Protein AF-A0A7K1CJ47-F1 (afdb_monomer)

Sequence (135 aa):
MLSVFLTLIVFSIWFSYFDLRYHRITNRSLGILFVGLSASSLAENSELHVFSSVLVSSLSMIGYKYGLGAGDVKLATVLSLYFLPVSHSAFSEAITGFLVISSISILLHLIFGRKLTDSIALAPAICGAFIWCAR

Mean predicted aligned error: 5.91 Å

Structure (mmCIF, N/CA/C/O backbone):
data_AF-A0A7K1CJ47-F1
#
_entry.id   AF-A0A7K1CJ47-F1
#
loop_
_atom_site.group_PDB
_atom_site.id
_atom_site.type_symbol
_atom_site.label_atom_id
_atom_site.label_alt_id
_atom_site.label_comp_id
_atom_site.label_asym_id
_atom_site.label_entity_id
_atom_site.label_seq_id
_atom_site.pdbx_PDB_ins_code
_atom_site.Cartn_x
_atom_site.Cartn_y
_atom_site.Cartn_z
_atom_site.occupancy
_atom_site.B_iso_or_equiv
_atom_site.auth_seq_id
_atom_site.auth_comp_id
_atom_site.auth_asym_id
_atom_site.auth_atom_id
_atom_site.pdbx_PDB_model_num
ATOM 1 N N . MET A 1 1 ? 12.275 3.235 -12.197 1.00 69.81 1 MET A N 1
ATOM 2 C CA . MET A 1 1 ? 11.662 3.001 -10.877 1.00 69.81 1 MET A CA 1
ATOM 3 C C . MET A 1 1 ? 11.231 4.304 -10.191 1.00 69.81 1 MET A C 1
ATOM 5 O O . MET A 1 1 ? 10.310 4.283 -9.379 1.00 69.81 1 MET A O 1
ATOM 9 N N . LEU A 1 2 ? 11.875 5.447 -10.482 1.00 80.69 2 LEU A N 1
ATOM 10 C CA . LEU A 1 2 ? 11.598 6.720 -9.805 1.00 80.69 2 LEU A CA 1
ATOM 11 C C . LEU A 1 2 ? 10.194 7.261 -10.120 1.00 80.69 2 LEU A C 1
ATOM 13 O O . LEU A 1 2 ? 9.534 7.776 -9.220 1.00 80.69 2 LEU A O 1
ATOM 17 N N . SER A 1 3 ? 9.720 7.142 -11.367 1.00 82.06 3 SER A N 1
ATOM 18 C CA . SER A 1 3 ? 8.399 7.665 -11.742 1.00 82.06 3 SER A CA 1
ATOM 19 C C . SER A 1 3 ? 7.275 6.843 -11.105 1.00 82.06 3 SER A C 1
ATOM 21 O O . SER A 1 3 ? 6.320 7.408 -10.563 1.00 82.06 3 SER A O 1
ATOM 23 N N . VAL A 1 4 ? 7.424 5.515 -11.082 1.00 84.19 4 VAL A N 1
ATOM 24 C CA . VAL A 1 4 ? 6.490 4.578 -10.445 1.00 84.19 4 VAL A CA 1
ATOM 25 C C . VAL A 1 4 ? 6.438 4.807 -8.929 1.00 84.19 4 VAL A C 1
ATOM 27 O O . VAL A 1 4 ? 5.351 4.908 -8.359 1.00 84.19 4 VAL A O 1
ATOM 30 N N . PHE A 1 5 ? 7.590 5.001 -8.282 1.00 85.25 5 PHE A N 1
ATOM 31 C CA . PHE A 1 5 ? 7.669 5.297 -6.849 1.00 85.25 5 PHE A CA 1
ATOM 32 C C . PHE A 1 5 ? 7.073 6.668 -6.482 1.00 85.25 5 PHE A C 1
ATOM 34 O O . PHE A 1 5 ? 6.333 6.792 -5.507 1.00 85.25 5 PHE A O 1
ATOM 41 N N . LEU A 1 6 ? 7.315 7.706 -7.287 1.00 85.69 6 LEU A N 1
ATOM 42 C CA . LEU A 1 6 ? 6.718 9.026 -7.060 1.00 85.69 6 LEU A CA 1
ATOM 43 C C . LEU A 1 6 ? 5.193 8.987 -7.235 1.00 85.69 6 LEU A C 1
ATOM 45 O O . LEU A 1 6 ? 4.461 9.566 -6.431 1.00 85.69 6 LEU A O 1
ATOM 49 N N . THR A 1 7 ? 4.713 8.233 -8.229 1.00 86.38 7 THR A N 1
ATOM 50 C CA . THR A 1 7 ? 3.281 7.958 -8.418 1.00 86.38 7 THR A CA 1
ATOM 51 C C . THR A 1 7 ? 2.693 7.296 -7.166 1.00 86.38 7 THR A C 1
ATOM 53 O O . THR A 1 7 ? 1.670 7.754 -6.657 1.00 86.38 7 THR A O 1
ATOM 56 N N . LEU A 1 8 ? 3.367 6.282 -6.609 1.00 87.69 8 LEU A N 1
ATOM 57 C CA . LEU A 1 8 ? 2.950 5.618 -5.371 1.00 87.69 8 LEU A CA 1
ATOM 58 C C . LEU A 1 8 ? 2.819 6.597 -4.201 1.00 87.69 8 LEU A C 1
ATOM 60 O O . LEU A 1 8 ? 1.796 6.581 -3.522 1.00 87.69 8 LEU A O 1
ATOM 64 N N . ILE A 1 9 ? 3.814 7.458 -3.970 1.00 87.69 9 ILE A N 1
ATOM 65 C CA . ILE A 1 9 ? 3.790 8.417 -2.855 1.00 87.69 9 ILE A CA 1
ATOM 66 C C . ILE A 1 9 ? 2.621 9.396 -2.998 1.00 87.69 9 ILE A C 1
ATOM 68 O O . ILE A 1 9 ? 1.864 9.592 -2.046 1.00 87.69 9 ILE A O 1
ATOM 72 N N . VAL A 1 10 ? 2.443 9.991 -4.182 1.00 88.25 10 VAL A N 1
ATOM 73 C CA . VAL A 1 10 ? 1.384 10.984 -4.421 1.00 88.25 10 VAL A CA 1
ATOM 74 C C . VAL A 1 10 ? 0.004 10.367 -4.195 1.00 88.25 10 VAL A C 1
ATOM 76 O O . VAL A 1 10 ? -0.820 10.929 -3.467 1.00 88.25 10 VAL A O 1
ATOM 79 N N . PHE A 1 11 ? -0.244 9.184 -4.762 1.00 85.62 11 PHE A N 1
ATOM 80 C CA . PHE A 1 11 ? -1.517 8.499 -4.564 1.00 85.62 11 PHE A CA 1
ATOM 81 C C . PHE 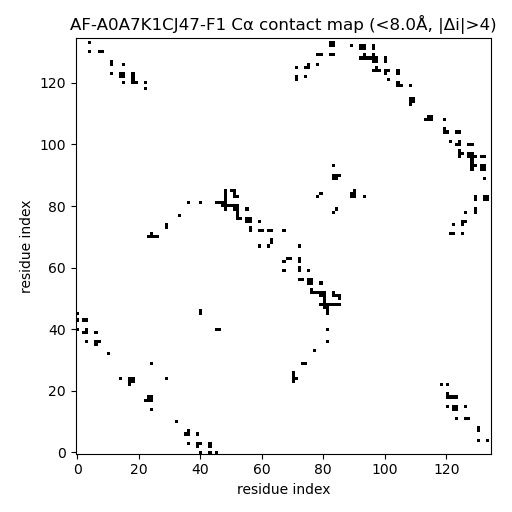A 1 11 ? -1.687 7.981 -3.134 1.00 85.62 11 PHE A C 1
ATOM 83 O O . PHE A 1 11 ? -2.791 8.059 -2.607 1.00 85.62 11 PHE A O 1
ATOM 90 N N . SER A 1 12 ? -0.628 7.509 -2.477 1.00 84.81 12 SER A N 1
ATOM 91 C CA . SER A 1 12 ? -0.658 7.076 -1.074 1.00 84.81 12 SER A CA 1
ATOM 92 C C . SER A 1 12 ? -1.135 8.194 -0.147 1.00 84.81 12 SER A C 1
ATOM 94 O O . SER A 1 12 ? -2.050 7.982 0.652 1.00 84.81 12 SER A O 1
ATOM 96 N N . ILE A 1 13 ? -0.591 9.405 -0.308 1.00 85.25 13 ILE A N 1
ATOM 97 C CA . ILE A 1 13 ? -1.009 10.585 0.460 1.00 85.25 13 ILE A CA 1
ATOM 98 C C . ILE A 1 13 ? -2.487 10.889 0.198 1.00 85.25 13 ILE A C 1
ATOM 100 O O . ILE A 1 13 ? -3.251 11.115 1.139 1.00 85.25 13 ILE A O 1
ATOM 104 N N . TRP A 1 14 ? -2.910 10.842 -1.068 1.00 86.19 14 TRP A N 1
ATOM 105 C CA . TRP A 1 14 ?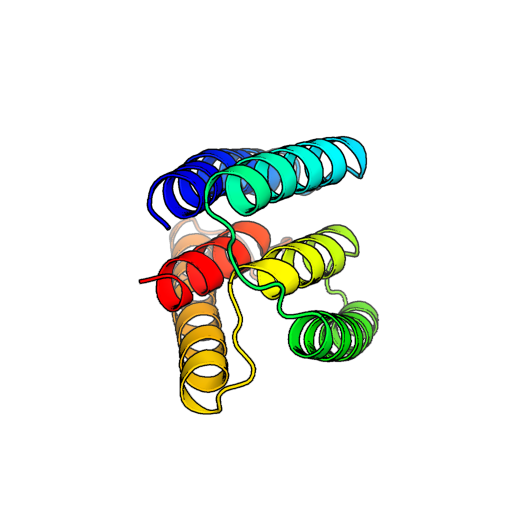 -4.303 11.066 -1.447 1.00 86.19 14 TRP A CA 1
ATOM 106 C C . TRP A 1 14 ? -5.251 10.025 -0.833 1.00 86.19 14 TRP A C 1
ATOM 108 O O . TRP A 1 14 ? -6.243 10.395 -0.208 1.00 86.19 14 TRP A O 1
ATOM 118 N N . PHE A 1 15 ? -4.949 8.729 -0.954 1.00 83.44 15 PHE A N 1
ATOM 119 C CA . PHE 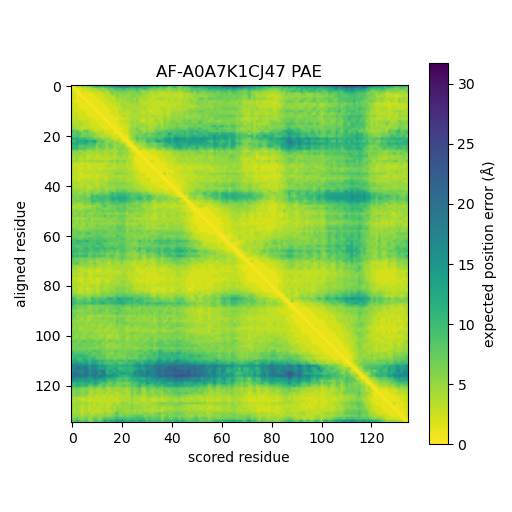A 1 15 ? -5.772 7.660 -0.380 1.00 83.44 15 PHE A CA 1
ATOM 120 C C . PHE A 1 15 ? -5.810 7.723 1.140 1.00 83.44 15 PHE A C 1
ATOM 122 O O . PHE A 1 15 ? -6.888 7.590 1.704 1.00 83.44 15 PHE A O 1
ATOM 129 N N . SER A 1 16 ? -4.679 7.987 1.794 1.00 80.94 16 SER A N 1
ATOM 130 C CA . SER A 1 16 ? -4.617 8.161 3.246 1.00 80.94 16 SER A CA 1
ATOM 131 C C . SER A 1 16 ? -5.514 9.316 3.707 1.00 80.94 16 SER A C 1
ATOM 133 O O . SER A 1 16 ? -6.334 9.149 4.609 1.00 80.94 16 SER A O 1
ATOM 135 N N . TYR A 1 17 ? -5.453 10.466 3.025 1.00 80.75 17 TYR A N 1
ATOM 136 C CA . TYR A 1 17 ? -6.313 11.612 3.324 1.00 80.75 17 TYR A CA 1
ATOM 137 C C . TYR A 1 17 ? -7.806 11.303 3.128 1.00 80.75 17 TYR A C 1
ATOM 139 O O . TYR A 1 17 ? -8.634 11.636 3.979 1.00 80.75 17 TYR A O 1
ATOM 147 N N . PHE A 1 18 ? -8.167 10.655 2.016 1.00 79.00 18 PHE A N 1
ATOM 148 C CA . PHE A 1 18 ? -9.558 10.300 1.730 1.00 79.00 18 PHE A CA 1
ATOM 149 C C . PHE A 1 18 ? -10.097 9.213 2.663 1.00 79.00 18 PHE A C 1
ATOM 151 O O . PHE A 1 18 ? -11.253 9.302 3.074 1.00 79.00 18 PHE A O 1
ATOM 158 N N . ASP A 1 19 ? -9.282 8.224 3.027 1.00 78.44 19 ASP A N 1
ATOM 159 C CA . ASP A 1 19 ? -9.676 7.147 3.936 1.00 78.44 19 ASP A CA 1
ATOM 160 C C . ASP A 1 19 ? -9.898 7.672 5.360 1.00 78.44 19 ASP A C 1
ATOM 162 O O . ASP A 1 19 ? -10.917 7.371 5.974 1.00 78.44 19 ASP A O 1
ATOM 166 N N . LEU A 1 20 ? -9.033 8.573 5.842 1.00 68.62 20 LEU A N 1
ATOM 167 C CA . LEU A 1 20 ? -9.201 9.234 7.142 1.00 68.62 20 LEU A CA 1
ATOM 168 C C . LEU A 1 20 ? -10.449 10.126 7.220 1.00 68.62 20 LEU A C 1
ATOM 170 O O . LEU A 1 20 ? -10.995 10.318 8.306 1.00 68.62 20 LEU A O 1
ATOM 174 N N . ARG A 1 21 ? -10.879 10.712 6.094 1.00 68.81 21 ARG A N 1
ATOM 175 C CA . ARG A 1 21 ? -12.001 11.664 6.059 1.00 68.81 21 ARG A CA 1
ATOM 176 C C . ARG A 1 21 ? -13.343 11.019 5.727 1.00 68.81 21 ARG A C 1
ATOM 178 O O . ARG A 1 21 ? -14.369 11.475 6.226 1.00 68.81 21 ARG A O 1
ATOM 185 N N . TYR A 1 22 ? -13.348 10.006 4.867 1.00 72.19 22 TYR A N 1
ATOM 186 C CA . TYR A 1 22 ? -14.571 9.430 4.306 1.00 72.19 22 TYR A CA 1
ATOM 187 C C . TYR A 1 22 ? -14.705 7.920 4.533 1.00 72.19 22 TYR A C 1
ATOM 189 O O . TYR A 1 22 ? -15.755 7.379 4.185 1.00 72.19 22 TYR A O 1
ATOM 197 N N . HIS A 1 23 ? -13.680 7.241 5.075 1.00 67.62 23 HIS A N 1
ATOM 198 C CA . HIS A 1 23 ? -13.638 5.784 5.288 1.00 67.62 23 HIS A CA 1
ATOM 199 C C . HIS A 1 23 ? -14.130 4.979 4.069 1.00 67.62 23 HIS A C 1
ATOM 201 O O . HIS A 1 23 ? -14.801 3.951 4.183 1.00 67.62 23 HIS A O 1
ATOM 207 N N . ARG A 1 24 ? -13.875 5.504 2.862 1.00 69.50 24 ARG A N 1
ATOM 208 C CA . ARG A 1 24 ? -14.357 4.940 1.601 1.00 69.50 24 ARG A CA 1
ATOM 209 C C . ARG A 1 24 ? -13.324 5.112 0.505 1.00 69.50 24 ARG A C 1
ATOM 211 O O . ARG A 1 24 ? -13.033 6.222 0.065 1.00 69.50 24 ARG A O 1
ATOM 218 N N . ILE A 1 25 ? -12.903 3.980 -0.044 1.00 73.75 25 ILE A N 1
ATOM 219 C CA . ILE A 1 25 ? -12.139 3.909 -1.286 1.00 73.75 25 ILE A CA 1
ATOM 220 C C . ILE A 1 25 ? -13.109 3.595 -2.428 1.00 73.75 25 ILE A C 1
ATOM 222 O O . ILE A 1 25 ? -13.718 2.526 -2.481 1.00 73.75 25 ILE A O 1
ATOM 226 N N . THR A 1 26 ? -13.280 4.537 -3.357 1.00 80.25 26 THR A N 1
ATOM 227 C CA . THR A 1 26 ? -14.151 4.331 -4.523 1.00 80.25 26 THR A CA 1
ATOM 228 C C . THR A 1 26 ? -13.459 3.504 -5.610 1.00 80.25 26 THR A C 1
ATOM 230 O O . THR A 1 26 ? -12.258 3.630 -5.838 1.00 80.25 26 THR A O 1
ATOM 233 N N . ASN A 1 27 ? -14.224 2.716 -6.372 1.00 84.75 27 ASN A N 1
ATOM 234 C CA . ASN A 1 27 ? -13.672 1.993 -7.528 1.00 84.75 27 ASN A CA 1
ATOM 235 C C . ASN A 1 27 ? -13.078 2.950 -8.582 1.00 84.75 27 ASN A C 1
ATOM 237 O O . ASN A 1 27 ? -12.139 2.584 -9.280 1.00 84.75 27 ASN A O 1
ATOM 241 N N . ARG A 1 28 ? -13.607 4.180 -8.687 1.00 83.56 28 ARG A N 1
ATOM 242 C CA . ARG A 1 28 ? -13.101 5.202 -9.616 1.00 83.56 28 ARG A CA 1
ATOM 243 C C . ARG A 1 28 ? -11.698 5.669 -9.230 1.00 83.56 28 ARG A C 1
ATOM 245 O O . ARG A 1 28 ? -10.835 5.718 -10.096 1.00 83.56 28 ARG A O 1
ATOM 252 N N . SER A 1 29 ? -11.455 5.958 -7.949 1.00 84.69 29 SER A N 1
ATOM 253 C CA . SER A 1 29 ? -10.121 6.358 -7.482 1.00 84.69 29 SER A CA 1
ATOM 254 C C . SER A 1 29 ? -9.097 5.235 -7.651 1.00 84.69 29 SER A C 1
ATOM 256 O O . SER A 1 29 ? -7.984 5.497 -8.097 1.00 84.69 29 SER A O 1
ATOM 258 N N . LEU A 1 30 ? -9.485 3.981 -7.396 1.00 85.38 30 LEU A N 1
ATOM 259 C CA . LEU A 1 30 ? -8.643 2.813 -7.687 1.00 85.38 30 LEU A CA 1
ATOM 260 C C . LEU A 1 30 ? -8.345 2.650 -9.183 1.00 85.38 30 LEU A C 1
ATOM 262 O O . LEU A 1 30 ? -7.219 2.330 -9.544 1.00 85.38 30 LEU A O 1
ATOM 266 N N . GLY A 1 31 ? -9.326 2.900 -10.054 1.00 85.81 31 GLY A N 1
ATOM 267 C CA . GLY A 1 31 ? -9.112 2.890 -11.502 1.00 85.81 31 GLY A CA 1
ATOM 268 C C . GLY A 1 31 ? -8.088 3.938 -11.942 1.00 85.81 31 GLY A C 1
ATOM 269 O O . GLY A 1 31 ? -7.205 3.632 -12.735 1.00 85.81 31 GLY A O 1
ATOM 270 N N . ILE A 1 32 ? -8.153 5.148 -11.375 1.00 88.88 32 ILE A N 1
ATOM 271 C CA . ILE A 1 32 ? -7.177 6.215 -11.650 1.00 88.88 32 ILE A CA 1
ATOM 272 C C . ILE A 1 32 ? -5.773 5.805 -11.180 1.00 88.88 32 ILE A C 1
ATOM 274 O O . ILE A 1 32 ? -4.819 5.969 -11.937 1.00 88.88 32 ILE A O 1
ATOM 278 N N . LEU A 1 33 ? -5.645 5.224 -9.979 1.00 89.50 33 LEU A N 1
ATOM 279 C CA . LEU A 1 33 ? -4.376 4.673 -9.483 1.00 89.50 33 LEU A CA 1
ATOM 280 C C . LEU A 1 33 ? -3.820 3.617 -10.446 1.00 89.50 33 LEU A C 1
ATOM 282 O O . LEU A 1 33 ? -2.657 3.692 -10.828 1.00 89.50 33 LEU A O 1
ATOM 286 N N . PHE A 1 34 ? -4.644 2.647 -10.845 1.00 89.31 34 PHE A N 1
ATOM 287 C CA . PHE A 1 34 ? -4.229 1.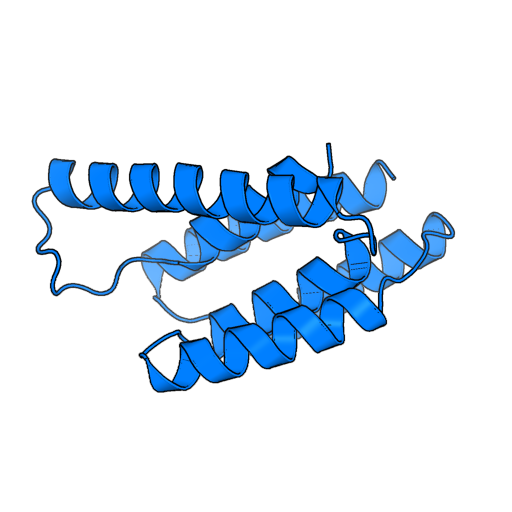564 -11.734 1.00 89.31 34 PHE A CA 1
ATOM 288 C C . PHE A 1 34 ? -3.734 2.088 -13.086 1.00 89.31 34 PHE A C 1
ATOM 290 O O . PHE A 1 34 ? -2.687 1.657 -13.567 1.00 89.31 34 PHE A O 1
ATOM 297 N N . VAL A 1 35 ? -4.444 3.054 -13.677 1.00 90.81 35 VAL A N 1
ATOM 298 C CA . VAL A 1 35 ? -4.031 3.688 -14.937 1.00 90.81 35 VAL A CA 1
ATOM 299 C C . VAL A 1 35 ? -2.723 4.458 -14.751 1.00 90.81 35 VAL A C 1
ATOM 301 O O . VAL A 1 35 ? -1.821 4.315 -15.572 1.00 90.81 35 VAL A O 1
ATOM 304 N N . GLY A 1 36 ? -2.587 5.219 -13.660 1.00 87.69 36 GLY A N 1
ATOM 305 C CA . GLY A 1 36 ? -1.366 5.964 -13.346 1.00 87.69 36 GLY A CA 1
ATOM 306 C C . GLY A 1 36 ? -0.148 5.057 -13.165 1.00 87.69 36 GLY A C 1
ATOM 307 O O . GLY A 1 36 ? 0.886 5.286 -13.787 1.00 87.69 36 GLY A O 1
ATOM 308 N N . LEU A 1 37 ? -0.280 3.986 -12.376 1.00 88.44 37 LEU A N 1
ATOM 309 C CA . LEU A 1 37 ? 0.790 3.006 -12.167 1.00 88.44 37 LEU A CA 1
ATOM 310 C C . LEU A 1 37 ? 1.121 2.235 -13.446 1.00 88.44 37 LEU A C 1
ATOM 312 O O . LEU A 1 37 ? 2.296 2.045 -13.738 1.00 88.44 37 LEU A O 1
ATOM 316 N N . SER A 1 38 ? 0.118 1.849 -14.241 1.00 87.75 38 SER A N 1
ATOM 317 C CA . SER A 1 38 ? 0.339 1.195 -15.539 1.00 87.75 38 SER A CA 1
ATOM 318 C C . SER A 1 38 ? 1.108 2.089 -16.507 1.00 87.75 38 SER A C 1
ATOM 320 O O . SER A 1 38 ? 2.047 1.626 -17.147 1.00 87.75 38 SER A O 1
ATOM 322 N N . ALA A 1 39 ? 0.740 3.371 -16.603 1.00 88.50 39 ALA A N 1
ATOM 323 C CA . ALA A 1 39 ? 1.413 4.326 -17.478 1.00 88.50 39 ALA A CA 1
ATOM 324 C C . ALA A 1 39 ? 2.879 4.535 -17.064 1.00 88.50 39 ALA A C 1
ATOM 326 O O . ALA A 1 39 ? 3.771 4.479 -17.910 1.00 88.50 39 ALA A O 1
ATOM 327 N N . SER A 1 40 ? 3.135 4.709 -15.764 1.00 86.56 40 SER A N 1
ATOM 328 C CA . SER A 1 40 ? 4.494 4.847 -15.227 1.00 86.56 40 SER A CA 1
ATOM 329 C C . SER A 1 40 ? 5.312 3.558 -15.392 1.00 86.56 40 SER A C 1
ATOM 331 O O . SER A 1 40 ? 6.475 3.614 -15.781 1.00 86.56 40 SER A O 1
ATOM 333 N N . SER A 1 41 ? 4.699 2.392 -15.164 1.00 86.94 41 SER A N 1
ATOM 334 C CA . SER A 1 41 ? 5.336 1.077 -15.324 1.00 86.94 41 SER A CA 1
ATOM 335 C C . SER A 1 41 ? 5.721 0.806 -16.779 1.00 86.94 41 SER A C 1
ATOM 337 O O . SER A 1 41 ? 6.833 0.342 -17.030 1.00 86.94 41 SER A O 1
ATOM 339 N N . LEU A 1 42 ? 4.856 1.167 -17.735 1.00 87.44 42 LEU A N 1
ATOM 340 C CA . LEU A 1 42 ? 5.135 1.046 -19.167 1.00 87.44 42 LEU A CA 1
ATOM 341 C C . LEU A 1 42 ? 6.278 1.971 -19.603 1.00 87.44 42 LEU A C 1
ATOM 343 O O . LEU A 1 42 ? 7.137 1.558 -20.375 1.00 87.44 42 LEU A O 1
ATOM 347 N N . ALA A 1 43 ? 6.321 3.202 -19.085 1.00 86.69 43 ALA A N 1
ATOM 348 C CA . ALA A 1 43 ? 7.393 4.151 -19.385 1.00 86.69 43 ALA A CA 1
ATOM 349 C C . ALA A 1 43 ? 8.771 3.673 -18.890 1.00 86.69 43 ALA A C 1
ATOM 351 O O . ALA A 1 43 ? 9.792 4.007 -19.486 1.00 86.69 43 ALA A O 1
ATOM 352 N N . GLU A 1 44 ? 8.804 2.891 -17.810 1.00 84.81 44 GLU A N 1
ATOM 353 C CA . GLU A 1 44 ? 10.037 2.403 -17.188 1.00 84.81 44 GLU A CA 1
ATOM 354 C C . GLU A 1 44 ? 10.346 0.924 -17.488 1.00 84.81 44 GLU A C 1
ATOM 356 O O . GLU A 1 44 ? 11.317 0.403 -16.944 1.00 84.81 44 GLU A O 1
ATOM 361 N N . ASN A 1 45 ? 9.547 0.245 -18.325 1.00 82.06 45 ASN A N 1
ATOM 362 C CA . ASN A 1 45 ? 9.628 -1.204 -18.584 1.00 82.06 45 ASN A CA 1
ATOM 363 C C . ASN A 1 45 ? 9.735 -2.043 -17.295 1.00 82.06 45 ASN A C 1
ATOM 365 O O . ASN A 1 45 ? 10.539 -2.969 -17.201 1.00 82.06 45 ASN A O 1
ATOM 369 N N . SER A 1 46 ? 8.955 -1.684 -16.273 1.00 80.94 46 SER A N 1
ATOM 370 C CA . SER A 1 46 ? 8.986 -2.387 -14.985 1.00 80.94 46 SER A CA 1
ATOM 371 C C . SER A 1 46 ? 8.26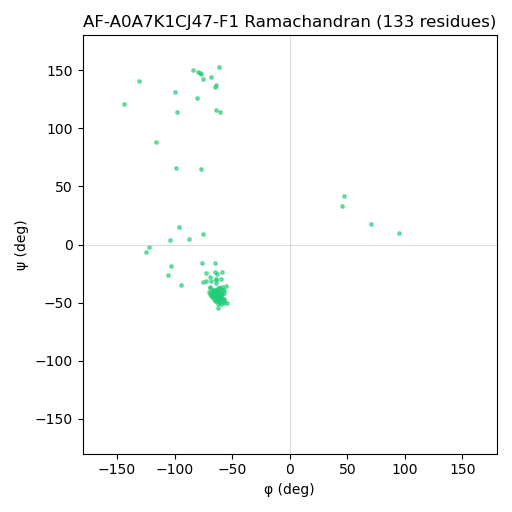3 -3.730 -15.068 1.00 80.94 46 SER A C 1
ATOM 373 O O . SER A 1 46 ? 7.222 -3.841 -15.716 1.00 80.94 46 SER A O 1
ATOM 375 N N . GLU A 1 47 ? 8.791 -4.742 -14.382 1.00 84.12 47 GLU A N 1
ATOM 376 C CA . GLU A 1 47 ? 8.159 -6.058 -14.309 1.00 84.12 47 GLU A CA 1
ATOM 377 C C . GLU A 1 47 ? 6.855 -6.011 -13.505 1.00 84.12 47 GLU A C 1
ATOM 379 O O . GLU A 1 47 ? 6.734 -5.294 -12.512 1.00 84.12 47 GLU A O 1
ATOM 384 N N . LEU A 1 48 ? 5.870 -6.803 -13.935 1.00 86.50 48 LEU A N 1
ATOM 385 C CA . LEU A 1 48 ? 4.604 -6.962 -13.227 1.00 86.50 48 LEU A CA 1
ATOM 386 C C . LEU A 1 48 ? 4.622 -8.248 -12.404 1.00 86.50 48 LEU A C 1
ATOM 388 O O . LEU A 1 48 ? 4.904 -9.336 -12.909 1.00 86.50 48 LEU A O 1
ATOM 392 N N . HIS A 1 49 ? 4.230 -8.146 -11.141 1.00 88.00 49 HIS A N 1
ATOM 393 C CA . HIS A 1 49 ? 4.233 -9.249 -10.189 1.00 88.00 49 HIS A CA 1
ATOM 394 C C . HIS A 1 49 ? 2.839 -9.872 -10.049 1.00 88.00 49 HIS A C 1
ATOM 396 O O . HIS A 1 49 ? 2.189 -9.823 -9.003 1.00 88.00 49 HIS A O 1
ATOM 402 N N . VAL A 1 50 ? 2.366 -10.486 -11.137 1.00 87.00 50 VAL A N 1
ATOM 403 C CA . VAL A 1 50 ? 1.010 -11.061 -11.229 1.00 87.00 50 VAL A CA 1
ATOM 404 C C . VAL A 1 50 ? 0.765 -12.124 -10.153 1.00 87.00 50 VAL A C 1
ATOM 406 O O . VAL A 1 50 ? -0.286 -12.127 -9.515 1.00 87.00 50 VAL A O 1
ATOM 409 N N . PHE A 1 51 ? 1.742 -13.000 -9.902 1.00 86.69 51 PHE A N 1
ATOM 410 C CA . PHE A 1 51 ? 1.607 -14.067 -8.905 1.00 86.69 51 PHE A CA 1
ATOM 411 C C . PHE A 1 51 ? 1.451 -13.516 -7.480 1.00 86.69 51 PHE A C 1
ATOM 413 O O . PHE A 1 51 ? 0.561 -13.945 -6.743 1.00 86.69 51 PHE A O 1
ATOM 420 N N . SER A 1 52 ? 2.253 -12.510 -7.118 1.00 87.44 52 SER A N 1
ATOM 421 C CA . SER A 1 52 ? 2.135 -11.810 -5.837 1.00 87.44 52 SER A CA 1
ATOM 422 C C . SER A 1 52 ? 0.767 -11.156 -5.675 1.00 87.44 52 SER A C 1
ATOM 424 O O . SER A 1 52 ? 0.160 -11.264 -4.612 1.00 87.44 52 SER A O 1
ATOM 426 N N . SER A 1 53 ? 0.245 -10.538 -6.739 1.00 88.06 53 SER A N 1
ATOM 427 C CA . SER A 1 53 ? -1.085 -9.923 -6.729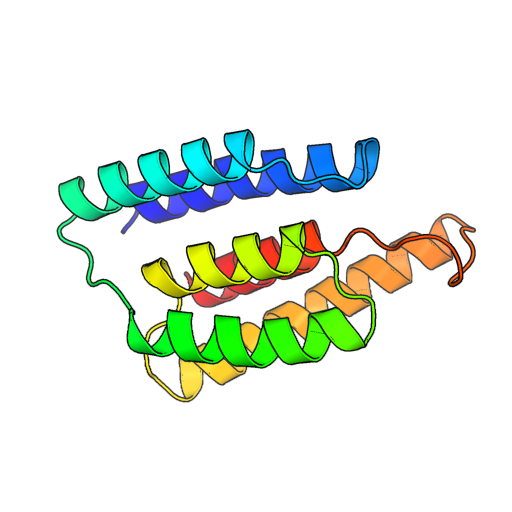 1.00 88.06 53 SER A CA 1
ATOM 428 C C . SER A 1 53 ? -2.197 -10.943 -6.476 1.00 88.06 53 SER A C 1
ATOM 430 O O . SER A 1 53 ? -3.071 -10.704 -5.643 1.00 88.06 53 SER A O 1
ATOM 432 N N . VAL A 1 54 ? -2.136 -12.123 -7.101 1.00 88.44 54 VAL A N 1
ATOM 433 C CA . VAL A 1 54 ? -3.110 -13.205 -6.866 1.00 88.44 54 VAL A CA 1
ATOM 434 C C . VAL A 1 54 ? -3.037 -13.729 -5.429 1.00 88.44 54 VAL A C 1
ATOM 436 O O . VAL A 1 54 ? -4.077 -13.933 -4.796 1.00 88.44 54 VAL A O 1
ATOM 439 N N . LEU A 1 55 ? -1.829 -13.909 -4.884 1.00 87.88 55 LEU A N 1
ATOM 440 C CA . LEU A 1 55 ? -1.644 -14.323 -3.492 1.00 87.88 55 LEU A CA 1
ATOM 441 C C . LEU A 1 55 ? -2.216 -13.292 -2.516 1.00 87.88 55 LEU A C 1
ATOM 443 O O . LEU A 1 55 ? -3.024 -13.644 -1.655 1.00 87.88 55 LEU A O 1
ATOM 447 N N . VAL A 1 56 ? -1.848 -12.018 -2.672 1.00 87.88 56 VAL A N 1
ATOM 448 C CA . VAL A 1 56 ? -2.341 -10.924 -1.824 1.00 87.88 56 VAL A CA 1
ATOM 449 C C . VAL A 1 56 ? -3.852 -10.767 -1.960 1.00 87.88 56 VAL A C 1
ATOM 451 O O . VAL A 1 56 ? -4.531 -10.577 -0.952 1.00 87.88 56 VAL A O 1
ATOM 454 N N . SER A 1 57 ? -4.411 -10.915 -3.162 1.00 87.19 57 SER A N 1
ATOM 455 C CA . SER A 1 57 ? -5.861 -10.906 -3.381 1.00 87.19 57 SER A CA 1
ATOM 456 C C . SER A 1 57 ? -6.552 -12.047 -2.631 1.00 87.19 57 SER A C 1
ATOM 458 O O . SER A 1 57 ? -7.532 -11.825 -1.925 1.00 87.19 57 SER A O 1
ATOM 460 N N . SER A 1 58 ? -5.992 -13.256 -2.687 1.00 86.25 58 SER A N 1
ATOM 461 C CA . SER A 1 58 ? -6.537 -14.428 -1.991 1.00 86.25 58 SER A CA 1
ATOM 462 C C . SER A 1 58 ? -6.504 -14.254 -0.466 1.00 86.25 58 SER A C 1
ATOM 464 O O . SER A 1 58 ? -7.509 -14.475 0.211 1.00 86.25 58 SER A O 1
ATOM 466 N N . LEU A 1 59 ? -5.374 -13.790 0.079 1.00 85.00 59 LEU A N 1
ATOM 467 C CA . LEU A 1 59 ? -5.200 -13.492 1.507 1.00 85.00 59 LEU A CA 1
ATOM 468 C C . LEU A 1 59 ? -6.137 -12.377 1.982 1.00 85.00 59 LEU A C 1
ATOM 470 O O . LEU A 1 59 ? -6.806 -12.503 3.008 1.00 85.00 59 LEU A O 1
ATOM 474 N N . SER A 1 60 ? -6.231 -11.291 1.221 1.00 83.75 60 SER A N 1
ATOM 475 C CA . SER A 1 60 ? -7.102 -10.165 1.560 1.00 83.75 60 SER A CA 1
ATOM 476 C C . SER A 1 60 ? -8.587 -10.519 1.430 1.00 83.75 60 SER A C 1
ATOM 478 O O . SER A 1 60 ? -9.398 -10.012 2.202 1.00 83.75 60 SER A O 1
ATOM 480 N N . MET A 1 61 ? -8.959 -11.465 0.562 1.00 82.06 61 MET A N 1
ATOM 481 C CA . MET A 1 61 ? -10.321 -12.006 0.488 1.00 82.06 61 MET A CA 1
ATOM 482 C C . MET A 1 61 ? -10.696 -12.837 1.725 1.00 82.06 61 MET A C 1
ATOM 484 O O . MET A 1 61 ? -11.856 -12.826 2.142 1.00 82.06 61 MET A O 1
ATOM 488 N N . ILE A 1 62 ? -9.728 -13.506 2.362 1.00 83.62 62 ILE A N 1
ATOM 489 C CA . ILE A 1 62 ? -9.926 -14.094 3.696 1.00 83.62 62 ILE A CA 1
ATOM 490 C C . ILE A 1 62 ? -10.155 -12.968 4.709 1.00 83.62 62 ILE A C 1
ATOM 492 O O . ILE A 1 62 ? -11.140 -13.007 5.441 1.00 83.62 62 ILE A O 1
ATOM 496 N N . GLY A 1 63 ? -9.316 -11.926 4.691 1.00 78.19 63 GLY A N 1
ATOM 497 C CA . GLY A 1 63 ? -9.466 -10.741 5.543 1.00 78.19 63 GLY A CA 1
ATOM 498 C C . GLY A 1 63 ? -10.827 -10.050 5.404 1.00 78.19 63 GLY A C 1
ATOM 499 O O . GLY A 1 63 ? -11.398 -9.614 6.401 1.00 78.19 63 GLY A O 1
ATOM 500 N N . TYR A 1 64 ? -11.403 -10.022 4.198 1.00 81.56 64 TYR A N 1
ATOM 501 C CA . TYR A 1 64 ? -12.743 -9.479 3.946 1.00 81.56 64 TYR A CA 1
ATOM 502 C C . TYR A 1 64 ? -13.820 -10.164 4.798 1.00 81.56 64 TYR A C 1
ATOM 504 O O . TYR A 1 64 ? -14.694 -9.494 5.345 1.00 81.56 64 TYR A O 1
ATOM 512 N N . LYS A 1 65 ? -13.727 -11.488 4.996 1.00 79.50 65 LYS A N 1
ATOM 513 C CA . LYS A 1 65 ? -14.654 -12.224 5.874 1.00 79.50 65 LYS A CA 1
ATOM 514 C C . LYS A 1 65 ? -14.536 -11.820 7.346 1.00 79.50 65 LYS A C 1
ATOM 516 O O . LYS A 1 65 ? -15.497 -11.988 8.088 1.00 79.50 65 LYS A O 1
ATOM 521 N N . TYR A 1 66 ? -13.391 -11.275 7.752 1.00 78.69 66 TYR A N 1
ATOM 522 C CA . TYR A 1 66 ? -13.123 -10.784 9.105 1.00 78.69 66 TYR A CA 1
ATOM 523 C C . TYR A 1 66 ? -13.338 -9.268 9.252 1.00 78.69 66 TYR A C 1
ATOM 525 O O . TYR A 1 66 ? -12.908 -8.682 10.242 1.00 78.69 66 TYR A O 1
ATOM 533 N N . GLY A 1 67 ? -14.016 -8.624 8.294 1.00 72.75 67 GLY A N 1
ATOM 534 C CA . GLY A 1 67 ? -14.382 -7.207 8.378 1.00 72.75 67 GLY A CA 1
ATOM 535 C C . GLY A 1 67 ? -13.403 -6.240 7.708 1.00 72.75 67 GLY A C 1
ATOM 536 O O . GLY A 1 67 ? -13.557 -5.032 7.870 1.00 72.75 67 GLY A O 1
ATOM 537 N N . LEU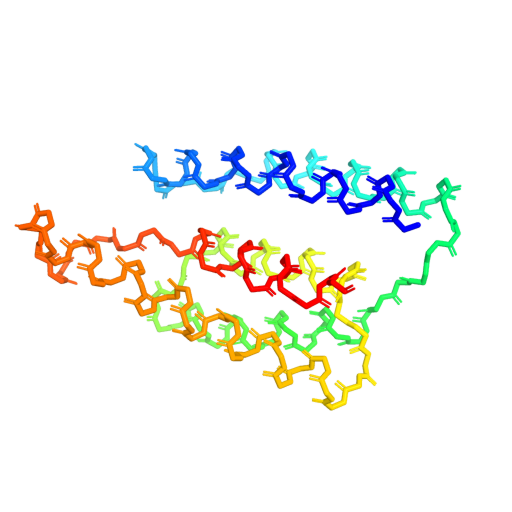 A 1 68 ? -12.428 -6.732 6.935 1.00 78.44 68 LEU A N 1
ATOM 538 C CA . LEU A 1 68 ? -11.584 -5.878 6.092 1.00 78.44 68 LEU A CA 1
ATOM 539 C C . LEU A 1 68 ? -12.435 -5.197 5.007 1.00 78.44 68 LEU A C 1
ATOM 541 O O . LEU A 1 68 ? -13.276 -5.840 4.377 1.00 78.44 68 LEU A O 1
ATOM 545 N N . GLY A 1 69 ? -12.214 -3.908 4.747 1.00 79.75 69 GLY A N 1
ATOM 546 C CA . GLY A 1 69 ? -12.958 -3.182 3.724 1.00 79.75 69 GLY A CA 1
ATOM 547 C C . GLY A 1 6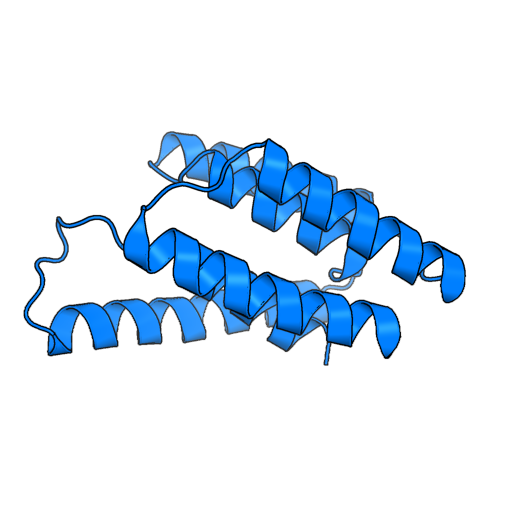9 ? -12.683 -3.731 2.321 1.00 79.75 69 GLY A C 1
ATOM 548 O O . GLY A 1 69 ? -11.537 -3.934 1.927 1.00 79.75 69 GLY A O 1
ATOM 549 N N . ALA A 1 70 ? -13.724 -3.910 1.500 1.00 80.50 70 ALA A N 1
ATOM 550 C CA . ALA A 1 70 ? -13.548 -4.329 0.100 1.00 80.50 70 ALA A CA 1
ATOM 551 C C . ALA A 1 70 ? -12.679 -3.348 -0.717 1.00 80.50 70 ALA A C 1
ATOM 553 O O . ALA A 1 70 ? -12.107 -3.727 -1.738 1.00 80.50 70 ALA A O 1
ATOM 554 N N . GLY A 1 71 ? -12.597 -2.084 -0.288 1.00 82.25 71 GLY A N 1
ATOM 555 C CA . GLY A 1 71 ? -11.686 -1.092 -0.857 1.00 82.25 71 GLY A CA 1
ATOM 556 C C . GLY A 1 71 ? -10.218 -1.406 -0.565 1.00 82.25 71 GLY A C 1
ATOM 557 O O . GLY A 1 71 ? -9.400 -1.369 -1.481 1.00 82.25 71 GLY A O 1
ATOM 558 N N . ASP A 1 72 ? -9.912 -1.791 0.673 1.00 83.38 72 ASP A N 1
ATOM 559 C CA . ASP A 1 72 ? -8.561 -2.105 1.152 1.00 83.38 72 ASP A CA 1
ATOM 560 C C . ASP A 1 72 ? -7.994 -3.348 0.461 1.00 83.38 72 ASP A C 1
ATOM 562 O O . ASP A 1 72 ? -6.854 -3.350 0.002 1.00 83.38 72 ASP A O 1
ATOM 566 N N . VAL A 1 73 ? -8.835 -4.376 0.292 1.00 86.31 73 VAL A N 1
ATOM 567 C CA . VAL A 1 73 ? -8.529 -5.594 -0.481 1.00 86.31 73 VAL A CA 1
ATOM 568 C C . VAL A 1 73 ? -8.076 -5.230 -1.896 1.00 86.31 73 VAL A C 1
ATOM 570 O O . VAL A 1 73 ? -7.032 -5.681 -2.371 1.00 86.31 73 VAL A O 1
ATOM 573 N N . LYS A 1 74 ? -8.851 -4.381 -2.582 1.00 88.62 74 LYS A N 1
ATOM 574 C CA . LYS A 1 74 ? -8.544 -3.959 -3.954 1.00 88.62 74 LYS A CA 1
ATOM 575 C C . LYS A 1 74 ? -7.281 -3.111 -4.011 1.00 88.62 74 LYS A C 1
ATOM 577 O O . LYS A 1 74 ? -6.475 -3.310 -4.913 1.00 88.62 74 LYS A O 1
ATOM 582 N N . LEU A 1 75 ? -7.095 -2.205 -3.053 1.00 88.44 75 LEU A N 1
ATOM 583 C CA . LEU A 1 75 ? -5.900 -1.373 -2.958 1.00 88.44 75 LEU A CA 1
ATOM 584 C C . LEU A 1 75 ? -4.640 -2.237 -2.804 1.00 88.44 75 LEU A C 1
ATOM 586 O O . LEU A 1 75 ? -3.715 -2.107 -3.601 1.00 88.44 75 LEU A O 1
ATOM 590 N N . ALA A 1 76 ? -4.634 -3.172 -1.850 1.00 89.00 76 ALA A N 1
ATOM 591 C CA . ALA A 1 76 ? -3.514 -4.087 -1.634 1.00 89.00 76 ALA A CA 1
ATOM 592 C C . ALA A 1 76 ? -3.238 -4.972 -2.863 1.00 89.00 76 ALA A C 1
ATOM 594 O O . ALA A 1 76 ? -2.083 -5.214 -3.217 1.00 89.00 76 ALA A O 1
ATOM 595 N N . THR A 1 77 ? -4.291 -5.413 -3.557 1.00 89.38 77 THR A N 1
ATOM 596 C CA . THR A 1 77 ? -4.170 -6.209 -4.790 1.00 89.38 77 THR A CA 1
ATOM 597 C C . THR A 1 77 ? -3.512 -5.411 -5.922 1.00 89.38 77 THR A C 1
ATOM 599 O O . THR A 1 77 ? -2.628 -5.926 -6.604 1.00 89.38 77 THR A O 1
ATOM 602 N N . VAL A 1 78 ? -3.903 -4.145 -6.116 1.00 90.38 78 VAL A N 1
ATOM 603 C CA . VAL A 1 78 ? -3.299 -3.290 -7.150 1.00 90.38 78 VAL A CA 1
ATOM 604 C C . VAL A 1 78 ? -1.849 -2.969 -6.805 1.00 90.38 78 VAL A C 1
ATOM 606 O O . VAL A 1 78 ? -0.990 -3.076 -7.668 1.00 90.38 78 VAL A O 1
ATOM 609 N N . LEU A 1 79 ? -1.543 -2.624 -5.554 1.00 89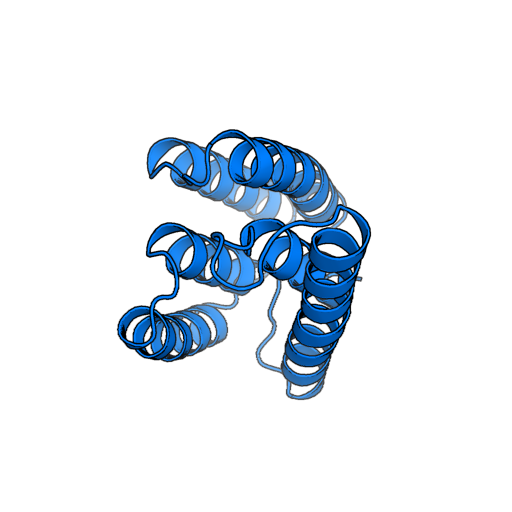.44 79 LEU A N 1
ATOM 610 C CA . LEU A 1 79 ? -0.176 -2.280 -5.156 1.00 89.44 79 LEU A CA 1
ATOM 611 C C . LEU A 1 79 ? 0.784 -3.474 -5.250 1.00 89.44 79 LEU A C 1
ATOM 613 O O . LEU A 1 79 ? 1.897 -3.331 -5.751 1.00 89.44 79 LEU A O 1
ATOM 617 N N . SER A 1 80 ? 0.338 -4.668 -4.857 1.00 89.69 80 SER A N 1
ATOM 618 C CA . SER A 1 80 ? 1.149 -5.890 -4.971 1.00 89.69 80 SER A CA 1
ATOM 619 C C . SER A 1 80 ? 1.491 -6.274 -6.409 1.00 89.69 80 SER A C 1
ATOM 621 O O . SER A 1 80 ? 2.529 -6.890 -6.625 1.00 89.69 80 SER A O 1
ATOM 623 N N . LEU A 1 81 ? 0.684 -5.866 -7.392 1.00 90.25 81 LEU A N 1
ATOM 624 C CA . LEU A 1 81 ? 0.986 -6.092 -8.805 1.00 90.25 81 LEU A CA 1
ATOM 625 C C . LEU A 1 81 ? 2.249 -5.349 -9.266 1.00 90.25 81 LEU A C 1
ATOM 627 O O . LEU A 1 81 ? 2.961 -5.863 -10.123 1.00 90.25 81 LEU A O 1
ATOM 631 N N . TYR A 1 82 ? 2.525 -4.167 -8.712 1.00 88.31 82 TYR A N 1
ATOM 632 C CA . TYR A 1 82 ? 3.637 -3.317 -9.159 1.00 88.31 82 TYR A CA 1
ATOM 633 C C . TYR A 1 82 ? 4.832 -3.313 -8.204 1.00 88.31 82 TYR A C 1
ATOM 635 O O . TYR A 1 82 ? 5.943 -3.046 -8.643 1.00 88.31 82 TYR A O 1
ATOM 643 N N . PHE A 1 83 ? 4.618 -3.578 -6.912 1.00 86.44 83 PHE A N 1
ATOM 644 C CA . PHE A 1 83 ? 5.633 -3.330 -5.879 1.00 86.44 83 PHE A CA 1
ATOM 645 C C . PHE A 1 83 ? 6.031 -4.556 -5.057 1.00 86.44 83 PHE A C 1
ATOM 647 O O . PHE A 1 83 ? 6.884 -4.431 -4.186 1.00 86.44 83 PHE A O 1
ATOM 654 N N . LEU A 1 84 ? 5.426 -5.727 -5.287 1.00 86.69 84 LEU A N 1
ATOM 655 C CA . LEU A 1 84 ? 5.714 -6.922 -4.490 1.00 86.69 84 LEU A CA 1
ATOM 656 C C . LEU A 1 84 ? 6.340 -8.029 -5.343 1.00 86.69 84 LEU A C 1
ATOM 658 O O . LEU A 1 84 ? 5.609 -8.880 -5.855 1.00 86.69 84 LEU A O 1
ATOM 662 N N . PRO A 1 85 ? 7.673 -8.066 -5.501 1.00 84.88 85 PRO A N 1
ATOM 663 C CA . PRO A 1 85 ? 8.326 -9.169 -6.192 1.00 84.88 85 PRO A CA 1
ATOM 664 C C . PRO A 1 85 ? 8.081 -10.498 -5.469 1.00 84.88 85 PRO A C 1
ATOM 666 O O . PRO A 1 85 ? 7.865 -10.542 -4.256 1.00 84.88 85 PRO A O 1
ATOM 669 N N . VAL A 1 86 ? 8.111 -11.604 -6.220 1.00 80.69 86 VAL A N 1
ATOM 670 C CA . VAL A 1 86 ? 7.943 -12.964 -5.675 1.00 80.69 86 VAL A CA 1
ATOM 671 C C . VAL A 1 86 ? 9.244 -13.397 -4.988 1.00 80.69 86 VAL A C 1
ATOM 673 O O . VAL A 1 86 ? 9.947 -14.296 -5.440 1.00 80.69 86 VAL A O 1
ATOM 676 N N . SER A 1 87 ? 9.607 -12.713 -3.906 1.00 83.19 87 SER A N 1
ATOM 677 C CA . SER A 1 87 ? 10.770 -13.021 -3.080 1.00 83.19 87 SER A CA 1
ATOM 678 C C . SER A 1 87 ? 10.373 -13.065 -1.607 1.00 83.19 87 SER A C 1
ATOM 680 O O . SER A 1 87 ? 9.568 -12.268 -1.126 1.00 83.19 87 SER A O 1
ATOM 682 N N . HIS A 1 88 ? 10.941 -14.016 -0.862 1.00 80.44 88 HIS A N 1
ATOM 683 C CA . HIS A 1 88 ? 10.641 -14.168 0.565 1.00 80.44 88 HIS A CA 1
ATOM 684 C C . HIS A 1 88 ? 10.968 -12.904 1.374 1.00 80.44 88 HIS A C 1
ATOM 686 O O . HIS A 1 88 ? 10.228 -12.566 2.299 1.00 80.44 88 HIS A O 1
ATOM 692 N N . SER A 1 89 ? 12.044 -12.197 1.014 1.00 85.50 89 SER A N 1
ATOM 693 C CA . SER A 1 89 ? 12.435 -10.943 1.662 1.00 85.50 89 SER A CA 1
ATOM 694 C C . SER A 1 89 ? 11.381 -9.853 1.473 1.00 85.50 89 SER A C 1
ATOM 696 O O . SER A 1 89 ? 10.957 -9.264 2.463 1.00 85.50 89 SER A O 1
ATOM 698 N N . ALA A 1 90 ? 10.874 -9.656 0.252 1.00 84.62 90 ALA A N 1
ATOM 699 C CA . ALA A 1 90 ? 9.874 -8.625 -0.030 1.00 84.62 90 ALA A CA 1
ATOM 700 C C . ALA A 1 90 ? 8.546 -8.887 0.693 1.00 84.62 90 ALA A C 1
ATOM 702 O O . ALA A 1 90 ? 7.950 -7.973 1.258 1.00 84.62 90 ALA A O 1
ATOM 703 N N . PHE A 1 91 ? 8.100 -10.146 0.762 1.00 84.50 91 PHE A N 1
ATOM 704 C CA . PHE A 1 91 ? 6.916 -10.502 1.552 1.00 84.50 91 PHE A CA 1
ATOM 705 C C . PHE A 1 91 ? 7.115 -10.238 3.049 1.00 84.50 91 PHE A C 1
ATOM 707 O O . PHE A 1 91 ? 6.218 -9.703 3.702 1.00 84.50 91 PHE A O 1
ATOM 714 N N . SER A 1 92 ? 8.286 -10.580 3.594 1.00 86.62 92 SER A N 1
ATOM 715 C CA . SER A 1 92 ? 8.610 -10.303 4.996 1.00 86.62 92 SER A CA 1
ATOM 716 C C . SER A 1 92 ? 8.625 -8.800 5.280 1.00 86.62 92 SER A C 1
ATOM 718 O O . SER A 1 92 ? 8.067 -8.358 6.284 1.00 86.62 92 SER A O 1
ATOM 720 N N . GLU A 1 93 ? 9.223 -8.002 4.397 1.00 87.62 93 GLU A N 1
ATOM 721 C CA . GLU A 1 93 ? 9.274 -6.544 4.521 1.00 87.62 93 GLU A CA 1
ATOM 722 C C . GLU A 1 93 ? 7.888 -5.909 4.411 1.00 87.62 93 GLU A C 1
ATOM 724 O O . GLU A 1 93 ? 7.544 -5.070 5.241 1.00 87.62 93 GLU A O 1
ATOM 729 N N . ALA A 1 94 ? 7.055 -6.359 3.470 1.00 85.12 94 ALA A N 1
ATOM 730 C CA . ALA A 1 94 ? 5.682 -5.884 3.329 1.00 85.12 94 ALA A CA 1
ATOM 731 C C . ALA A 1 94 ? 4.836 -6.189 4.577 1.00 85.12 94 ALA A C 1
ATOM 733 O O . ALA A 1 94 ? 4.126 -5.312 5.072 1.00 85.12 94 ALA A O 1
ATOM 734 N N . ILE A 1 95 ? 4.939 -7.401 5.135 1.00 86.75 95 ILE A N 1
ATOM 735 C CA . ILE A 1 95 ? 4.236 -7.774 6.374 1.00 86.75 95 ILE A CA 1
ATOM 736 C C . ILE A 1 95 ? 4.751 -6.945 7.552 1.00 86.75 95 ILE A C 1
ATOM 738 O O . ILE A 1 95 ? 3.957 -6.424 8.335 1.00 86.75 95 ILE A O 1
ATOM 742 N N . THR A 1 96 ? 6.068 -6.783 7.670 1.00 87.75 96 THR A N 1
ATOM 743 C CA . THR A 1 96 ? 6.677 -6.015 8.764 1.00 87.75 96 THR A CA 1
ATOM 744 C C . THR A 1 96 ? 6.274 -4.544 8.686 1.00 87.75 96 THR A C 1
ATOM 746 O O . THR A 1 96 ? 5.821 -3.979 9.680 1.00 87.75 96 THR A O 1
ATOM 749 N N . GLY A 1 97 ? 6.357 -3.936 7.500 1.00 86.75 97 GLY A N 1
ATOM 750 C CA . GLY A 1 97 ? 5.920 -2.565 7.253 1.00 86.75 97 GLY A CA 1
ATOM 751 C C . GLY A 1 97 ? 4.436 -2.377 7.563 1.00 86.75 97 GLY A C 1
ATOM 752 O O . GLY A 1 97 ? 4.068 -1.419 8.242 1.00 86.75 97 GLY A O 1
ATOM 753 N N . PHE A 1 98 ? 3.590 -3.330 7.160 1.00 87.81 98 PHE A N 1
ATOM 754 C CA . PHE A 1 98 ? 2.168 -3.310 7.493 1.00 87.81 98 PHE A CA 1
ATOM 755 C C . PHE A 1 98 ? 1.934 -3.341 9.007 1.00 87.81 98 PHE A C 1
ATOM 757 O O . PHE A 1 98 ? 1.226 -2.476 9.513 1.00 87.81 98 PHE A O 1
ATOM 764 N N . LEU A 1 99 ? 2.570 -4.264 9.739 1.00 87.94 99 LEU A N 1
ATOM 765 C CA . LEU A 1 99 ? 2.424 -4.392 11.195 1.00 87.94 99 LEU A CA 1
ATOM 766 C C . LEU A 1 99 ? 2.904 -3.145 11.952 1.00 87.94 99 LEU A C 1
ATOM 768 O O . LEU A 1 99 ? 2.249 -2.678 12.892 1.00 87.94 99 LEU A O 1
ATOM 772 N N . VAL A 1 100 ? 4.039 -2.576 11.541 1.00 89.19 100 VAL A N 1
ATOM 773 C CA . VAL A 1 100 ? 4.593 -1.365 12.159 1.00 89.19 100 VAL A CA 1
ATOM 774 C C . VAL A 1 100 ? 3.659 -0.180 11.923 1.00 89.19 100 VAL A C 1
ATOM 776 O O . VAL A 1 100 ? 3.282 0.507 12.869 1.00 89.19 100 VAL A O 1
ATOM 779 N N . ILE A 1 101 ? 3.204 0.041 10.693 1.00 87.69 101 ILE A N 1
ATOM 780 C CA . ILE A 1 101 ? 2.383 1.215 10.374 1.00 87.69 101 ILE A CA 1
ATOM 781 C C . ILE A 1 101 ? 0.954 1.048 10.901 1.00 87.69 101 ILE A C 1
ATOM 783 O O . ILE A 1 101 ? 0.353 2.022 11.362 1.00 87.69 101 ILE A O 1
ATOM 787 N N . SER A 1 102 ? 0.421 -0.178 10.936 1.00 85.81 102 SER A N 1
ATOM 788 C CA . SER A 1 102 ? -0.854 -0.459 11.598 1.00 85.81 102 SER A CA 1
ATOM 789 C C . SER A 1 102 ? -0.771 -0.212 13.101 1.00 85.81 102 SER A C 1
ATOM 791 O O . SER A 1 102 ? -1.676 0.402 13.658 1.00 85.81 102 SER A O 1
ATOM 793 N N . SER A 1 103 ? 0.317 -0.623 13.766 1.00 86.56 103 SER A N 1
ATOM 794 C CA . SER A 1 103 ? 0.473 -0.390 15.208 1.00 86.56 103 SER A CA 1
ATOM 795 C C . SER A 1 103 ? 0.604 1.100 15.531 1.00 86.56 103 SER A C 1
ATOM 797 O O . SER A 1 103 ? -0.052 1.573 16.455 1.00 86.56 103 SER A O 1
ATOM 799 N N . ILE A 1 104 ? 1.333 1.868 14.712 1.00 86.38 104 ILE A N 1
ATOM 800 C CA . ILE A 1 104 ? 1.384 3.336 14.807 1.00 86.38 104 ILE A CA 1
ATOM 801 C C . ILE A 1 104 ? -0.007 3.948 14.603 1.00 86.38 104 ILE A C 1
ATOM 803 O O . ILE A 1 104 ? -0.405 4.826 15.365 1.00 86.38 104 ILE A O 1
ATOM 807 N N . SER A 1 105 ? -0.769 3.476 13.614 1.00 83.81 105 SER A N 1
ATOM 808 C CA . SER A 1 105 ? -2.121 3.981 13.338 1.00 83.81 105 SER A CA 1
ATOM 809 C C . SER A 1 105 ? -3.079 3.709 14.504 1.00 83.81 105 SER A C 1
ATOM 811 O O . SER A 1 105 ? -3.839 4.594 14.895 1.00 83.81 105 SER A O 1
ATOM 813 N N . ILE A 1 106 ? -2.994 2.522 15.116 1.00 84.94 106 ILE A N 1
ATOM 814 C CA . ILE A 1 106 ? -3.759 2.159 16.318 1.00 84.94 106 ILE A CA 1
ATOM 815 C C . ILE A 1 106 ? -3.338 3.027 17.511 1.00 84.94 106 ILE A C 1
ATOM 817 O O . ILE A 1 106 ? -4.197 3.555 18.215 1.00 84.94 106 ILE A O 1
ATOM 821 N N . LEU A 1 107 ? -2.032 3.215 17.728 1.00 85.31 107 LEU A N 1
ATOM 822 C CA . LEU A 1 107 ? -1.506 4.058 18.806 1.00 85.31 107 LEU A CA 1
ATOM 823 C C . LEU A 1 107 ? -1.960 5.511 18.663 1.00 85.31 107 LEU A C 1
ATOM 825 O O . LEU A 1 107 ? -2.422 6.099 19.636 1.00 85.31 107 LEU A O 1
ATOM 829 N N . LEU A 1 108 ? -1.886 6.082 17.458 1.00 82.44 108 LEU A N 1
ATOM 830 C CA . LEU A 1 108 ? -2.394 7.427 17.188 1.00 82.44 108 LEU A CA 1
ATOM 831 C C . LEU A 1 108 ? -3.892 7.510 17.484 1.00 82.44 108 LEU A C 1
ATOM 833 O O . LEU A 1 108 ? -4.323 8.422 18.185 1.00 82.44 108 LEU A O 1
ATOM 837 N N . HIS A 1 109 ? -4.681 6.542 17.015 1.00 81.56 109 HIS A N 1
ATOM 838 C CA . HIS A 1 109 ? -6.124 6.500 17.269 1.00 81.56 109 HIS A CA 1
ATOM 839 C C . HIS A 1 109 ? -6.451 6.466 18.772 1.00 81.56 109 HIS A C 1
ATOM 841 O O . HIS A 1 109 ? -7.351 7.181 19.216 1.00 81.56 109 HIS A O 1
ATOM 847 N N . LEU A 1 110 ? -5.669 5.721 19.563 1.00 81.31 110 LEU A N 1
ATOM 848 C CA . LEU A 1 110 ? -5.766 5.689 21.027 1.00 81.31 110 LEU A CA 1
ATOM 849 C C . LEU A 1 110 ? -5.372 7.023 21.680 1.00 81.31 110 LEU A C 1
ATOM 851 O O . LEU A 1 110 ? -6.080 7.495 22.567 1.00 81.31 110 LEU A O 1
ATOM 855 N N . ILE A 1 111 ? -4.278 7.653 21.237 1.00 83.56 111 ILE A N 1
ATOM 856 C CA . ILE A 1 111 ? -3.808 8.949 21.764 1.00 83.56 111 ILE A CA 1
ATOM 857 C C . ILE A 1 111 ? -4.843 10.052 21.512 1.00 83.56 111 ILE A C 1
ATOM 859 O O . ILE A 1 111 ? -5.071 10.895 22.377 1.00 83.56 111 ILE A O 1
ATOM 863 N N . PHE A 1 112 ? -5.524 10.024 20.363 1.00 80.31 112 PHE A N 1
ATOM 864 C CA . PHE A 1 112 ? -6.614 10.952 20.047 1.00 80.31 112 PHE A CA 1
ATOM 865 C C . PHE A 1 112 ? -7.931 10.640 20.785 1.00 80.31 112 PHE A C 1
ATOM 867 O O . PHE A 1 112 ? -8.958 11.252 20.486 1.00 80.31 112 PHE A O 1
ATOM 874 N N . GLY A 1 113 ? -7.923 9.710 21.747 1.00 70.00 113 GLY A N 1
ATOM 875 C CA . GLY A 1 113 ? -9.060 9.421 22.622 1.00 70.00 113 GLY A CA 1
ATOM 876 C C . GLY A 1 113 ? -10.234 8.733 21.924 1.00 70.00 113 GLY A C 1
ATOM 877 O O . GLY A 1 113 ? -11.353 8.760 22.439 1.00 70.00 113 GLY A O 1
ATOM 878 N N . ARG A 1 114 ? -10.011 8.136 20.747 1.00 71.12 114 ARG A N 1
ATOM 879 C CA . ARG A 1 114 ? -11.046 7.410 20.002 1.00 71.12 114 ARG A CA 1
ATOM 880 C C . ARG A 1 114 ? -11.163 5.975 20.504 1.00 71.12 114 ARG A C 1
ATOM 882 O O . ARG A 1 114 ? -10.193 5.382 20.976 1.00 71.12 114 ARG A O 1
ATOM 889 N N . LYS A 1 115 ? -12.363 5.398 20.412 1.00 73.19 115 LYS A N 1
ATOM 890 C CA . LYS A 1 115 ? -12.588 4.022 20.867 1.00 73.19 115 LYS A CA 1
ATOM 891 C C . LYS A 1 115 ? -12.037 3.046 19.828 1.00 73.19 115 LYS A C 1
ATOM 893 O O . LYS A 1 115 ? -12.125 3.287 18.628 1.00 73.19 115 LYS A O 1
ATOM 898 N N . LEU A 1 116 ? -11.531 1.903 20.290 1.00 63.12 116 LEU A N 1
ATOM 899 C CA . LEU A 1 116 ? -11.084 0.804 19.417 1.00 63.12 116 LEU A CA 1
ATOM 900 C C . LEU A 1 116 ? -12.229 0.171 18.610 1.00 63.12 116 LEU A C 1
ATOM 902 O O . LEU A 1 116 ? -11.982 -0.542 17.647 1.00 63.12 116 LEU A O 1
ATOM 906 N N . THR A 1 117 ? -13.476 0.425 19.009 1.00 60.94 117 THR A N 1
ATOM 907 C CA . THR A 1 117 ? -14.679 0.029 18.268 1.00 60.94 117 THR A CA 1
ATOM 908 C C . THR A 1 117 ? -14.964 0.913 17.056 1.00 60.94 117 THR A C 1
ATOM 910 O O . THR A 1 117 ? -15.778 0.525 16.222 1.00 60.94 117 THR A O 1
ATOM 913 N N . ASP A 1 118 ? -14.342 2.091 16.959 1.00 64.81 118 ASP A N 1
ATOM 914 C CA . ASP A 1 118 ? -14.502 2.970 15.801 1.00 64.81 118 ASP A CA 1
ATOM 915 C C . ASP A 1 118 ? -13.657 2.453 14.629 1.00 64.81 118 ASP A C 1
ATOM 917 O O . ASP A 1 118 ? -12.579 1.890 14.825 1.00 64.81 118 ASP A O 1
ATOM 921 N N . SER A 1 119 ? -14.132 2.652 13.397 1.00 65.62 119 SER A N 1
ATOM 922 C CA . SER A 1 119 ? -13.444 2.177 12.194 1.00 65.62 119 SER A CA 1
ATOM 923 C C . SER A 1 119 ? -12.048 2.793 12.069 1.00 65.62 119 SER A C 1
ATOM 925 O O . SER A 1 119 ? -11.905 4.000 11.857 1.00 65.62 119 SER A O 1
ATOM 927 N N . ILE A 1 120 ? -11.016 1.958 12.173 1.00 72.94 120 ILE A N 1
ATOM 928 C CA . ILE A 1 120 ? -9.623 2.364 11.979 1.00 72.94 120 ILE A CA 1
ATOM 929 C C . ILE A 1 120 ? -9.343 2.408 10.474 1.00 72.94 120 ILE A C 1
ATOM 931 O O . ILE A 1 120 ? -9.582 1.434 9.764 1.00 72.94 120 ILE A O 1
ATOM 935 N N . ALA A 1 121 ? -8.847 3.549 9.995 1.00 75.81 121 ALA A N 1
ATOM 936 C CA . ALA A 1 121 ? -8.427 3.733 8.608 1.00 75.81 121 ALA A CA 1
ATOM 937 C C . ALA A 1 121 ? -7.238 2.809 8.300 1.00 75.81 121 ALA A C 1
ATOM 939 O O . ALA A 1 121 ? -6.171 2.942 8.904 1.00 75.81 121 ALA A O 1
ATOM 940 N N . LEU A 1 122 ? -7.432 1.854 7.391 1.00 80.56 122 LEU A N 1
ATOM 941 C CA . LEU A 1 122 ? -6.471 0.785 7.104 1.00 80.56 122 LEU A CA 1
ATOM 942 C C . LEU A 1 122 ? -5.691 1.048 5.806 1.00 80.56 122 LEU A C 1
ATOM 944 O O . LEU A 1 122 ? -4.576 0.547 5.636 1.00 80.56 122 LEU A O 1
ATOM 948 N N . ALA A 1 123 ? -6.208 1.926 4.941 1.00 82.00 123 ALA A N 1
ATOM 949 C CA . ALA A 1 123 ? -5.520 2.373 3.735 1.00 82.00 123 ALA A CA 1
ATOM 950 C C . ALA A 1 123 ? -4.137 3.002 4.008 1.00 82.00 123 ALA A C 1
ATOM 952 O O . ALA A 1 123 ? -3.200 2.668 3.280 1.00 82.00 123 ALA A O 1
ATOM 953 N N . PRO A 1 124 ? -3.937 3.843 5.052 1.00 80.81 124 PRO A N 1
ATOM 954 C CA . PRO A 1 124 ? -2.619 4.394 5.372 1.00 80.81 124 PRO A CA 1
ATOM 955 C C . PRO A 1 124 ? -1.589 3.307 5.705 1.00 80.81 124 PRO A C 1
ATOM 957 O O . PRO A 1 124 ? -0.434 3.410 5.293 1.00 80.81 124 PRO A O 1
ATOM 960 N N . ALA A 1 125 ? -2.010 2.246 6.403 1.00 86.62 125 ALA A N 1
ATOM 961 C CA . ALA A 1 125 ? -1.144 1.121 6.749 1.00 86.62 125 ALA A CA 1
ATOM 962 C C . ALA A 1 125 ? -0.753 0.301 5.516 1.00 86.62 125 ALA A C 1
ATOM 964 O O . ALA A 1 125 ? 0.418 -0.036 5.351 1.00 86.62 125 ALA A O 1
ATOM 965 N N . ILE A 1 126 ? -1.706 0.041 4.617 1.00 86.31 126 ILE A N 1
ATOM 966 C CA . ILE A 1 126 ? -1.446 -0.647 3.346 1.00 86.31 126 ILE A CA 1
ATOM 967 C C . ILE A 1 126 ? -0.484 0.174 2.490 1.00 86.31 126 ILE A C 1
ATOM 969 O O . ILE A 1 126 ? 0.563 -0.327 2.090 1.00 86.31 126 ILE A O 1
ATOM 973 N N . CYS A 1 127 ? -0.802 1.441 2.228 1.00 87.75 127 CYS A N 1
ATOM 974 C CA . CYS A 1 127 ? 0.041 2.288 1.393 1.00 87.75 127 CYS A CA 1
ATOM 975 C C . CYS A 1 127 ? 1.452 2.436 1.974 1.00 87.75 127 CYS A C 1
ATOM 977 O O . CYS A 1 127 ? 2.434 2.364 1.239 1.00 87.75 127 CYS A O 1
ATOM 979 N N . GLY A 1 128 ? 1.559 2.612 3.291 1.00 85.00 128 GLY A N 1
ATOM 980 C CA . GLY A 1 128 ? 2.838 2.701 3.977 1.00 85.00 128 GLY A CA 1
ATOM 981 C C . GLY A 1 128 ? 3.672 1.421 3.863 1.00 85.00 128 GLY A C 1
ATOM 982 O O . GLY A 1 128 ? 4.875 1.503 3.629 1.00 85.00 128 GLY A O 1
ATOM 983 N N . ALA A 1 129 ? 3.043 0.245 3.960 1.00 88.38 129 ALA A N 1
ATOM 984 C CA . ALA A 1 129 ? 3.721 -1.040 3.801 1.00 88.38 129 ALA A CA 1
ATOM 985 C C . ALA A 1 129 ? 4.345 -1.192 2.407 1.00 88.38 129 ALA A C 1
ATOM 987 O O . ALA A 1 129 ? 5.493 -1.612 2.278 1.00 88.38 129 ALA A O 1
ATOM 988 N N . PHE A 1 130 ? 3.613 -0.794 1.364 1.00 86.94 130 PHE A N 1
ATOM 989 C CA . PHE A 1 130 ? 4.122 -0.839 -0.007 1.00 86.94 130 PHE A CA 1
ATOM 990 C C . PHE A 1 130 ? 5.178 0.234 -0.287 1.00 86.94 130 PHE A C 1
ATOM 992 O O . PHE A 1 130 ? 6.099 -0.035 -1.046 1.00 86.94 130 PHE A O 1
ATOM 999 N N . ILE A 1 131 ? 5.115 1.409 0.354 1.00 86.81 131 ILE A N 1
ATOM 1000 C CA . ILE A 1 131 ? 6.211 2.395 0.299 1.00 86.81 131 ILE A CA 1
ATOM 1001 C C . ILE A 1 131 ? 7.480 1.827 0.941 1.00 86.81 131 ILE A C 1
ATOM 1003 O O . ILE A 1 131 ? 8.569 2.033 0.414 1.00 86.81 131 ILE A O 1
ATOM 1007 N N . TRP A 1 132 ? 7.345 1.106 2.057 1.00 85.44 132 TRP A N 1
ATOM 1008 C CA . TRP A 1 132 ? 8.474 0.468 2.733 1.00 85.44 132 TRP A CA 1
ATOM 1009 C C . TRP A 1 132 ? 9.115 -0.625 1.871 1.00 85.44 132 TRP A C 1
ATOM 1011 O O . TRP A 1 132 ? 10.335 -0.686 1.780 1.00 85.44 132 TRP A O 1
ATOM 1021 N N . CYS A 1 133 ? 8.293 -1.454 1.223 1.00 83.44 133 CYS A N 1
ATOM 1022 C CA . CYS A 1 133 ? 8.738 -2.540 0.345 1.00 83.44 133 CYS A CA 1
ATOM 1023 C C . CYS A 1 133 ? 9.313 -2.049 -0.997 1.00 83.44 133 CYS A C 1
ATOM 1025 O O . CYS A 1 133 ? 10.073 -2.766 -1.637 1.00 83.44 133 CYS A O 1
ATOM 1027 N N . ALA A 1 134 ? 8.926 -0.855 -1.452 1.00 79.62 134 ALA A N 1
ATOM 1028 C CA . ALA A 1 134 ? 9.370 -0.283 -2.724 1.00 79.62 134 ALA A CA 1
ATOM 1029 C C . ALA A 1 134 ? 10.687 0.513 -2.626 1.00 79.62 134 ALA A C 1
ATOM 1031 O O . ALA A 1 134 ? 11.068 1.165 -3.601 1.00 79.62 134 ALA A O 1
ATOM 1032 N N . ARG A 1 135 ? 11.331 0.516 -1.452 1.00 71.50 135 ARG A N 1
ATOM 1033 C CA . ARG A 1 135 ? 12.624 1.162 -1.203 1.00 71.50 135 ARG A CA 1
ATOM 1034 C C . ARG A 1 135 ? 13.777 0.334 -1.761 1.00 71.50 135 ARG A C 1
ATOM 1036 O O . ARG A 1 135 ? 14.718 0.971 -2.285 1.00 71.50 135 ARG A O 1
#

pLDDT: mean 83.1, std 6.21, range [60.94, 90.81]

Foldseek 3Di:
DVQLLVLLVVLLVVLLVCCVPPVDDDPVSLVVSLVSNVVSCVVVVAAFAQVQLVVLLVVVVVVVVVPRDPNLSSLLSSLSRRQQHPDPVLVVQLVVQLVVQVVVQVVVCVVVVHDPPDDRRSSNSSSRSSSRSND

Solvent-accessible surface area (backbone atoms only — not comparable to full-atom values): 7152 Å² total; per-residue (Å²): 103,66,64,39,50,51,51,49,53,57,49,36,55,50,47,30,56,40,25,71,74,62,75,55,64,52,72,65,60,52,49,52,50,51,52,52,47,48,53,34,30,64,76,57,71,55,74,72,22,62,68,38,14,52,51,46,36,56,53,32,56,55,40,39,79,75,70,45,53,76,42,49,35,50,49,50,23,57,48,22,25,67,48,31,59,93,42,74,64,45,52,52,41,30,53,50,30,28,54,53,41,40,51,50,50,52,51,50,42,49,74,72,71,49,61,89,86,51,89,74,65,54,50,46,18,51,44,47,6,50,55,59,43,61,109

Secondary structure (DSSP, 8-state):
-HHHHHHHHHHHHHHHHHHHHHS---HHHHHHHHHHHHHHHHHTTPPP-HHHHHHHHHHHHHHHHTT--HHHHHHHHHHHHHH--S-HHHHHHHHHHHHHHHHHHHHHHHHTT--TTS----HHHHHHHHHHHT-

Radius of gyration: 14.44 Å; Cα contacts (8 Å, |Δi|>4): 158; chains: 1; bounding box: 27×26×42 Å